Protein AF-A0A9Q0P993-F1 (afdb_monomer_lite)

Organism: Salix viminalis (NCBI:txid40686)

Foldseek 3Di:
DDPPPVPDP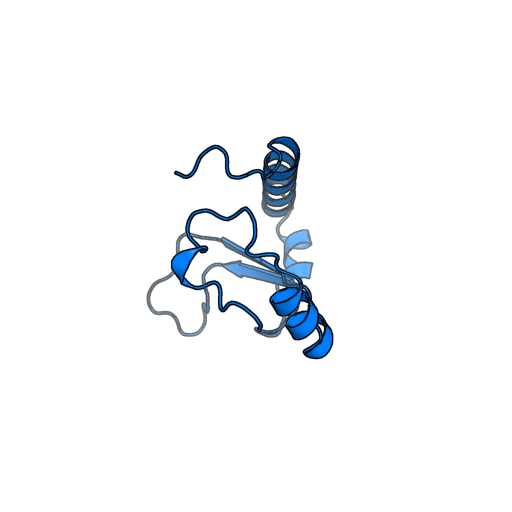VVVVVVVVVVVVLVPDDVVVCVVQCDDDPPDQWHWDFADDPPPDPDGDPDIDIHHDDDDDPVRVVVVVVPPDPPPVVVCPVVDDPDD

Sequence (96 aa):
MVINHGVPQKLLSSILDGCRGFFDLAEEEKQEFKGSHVLDPIRSGTSFNVSVEKAFYWRDFLHSYIGMKYEDYLELQQSNKLDGKSCLDRVRISAV

Secondary structure (DSSP, 8-state):
-----S--HHHHHHHHHHHHHHHTS-HHHHGGGS-SSTT-SEEEEESS-TTT-SS--S-EEEEE-----HHHHHHHHHH---TT-TTTGGG-----

Radius of gyration: 19.33 Å; chains: 1; bounding box: 40×27×53 Å

Structure (mmCIF, N/CA/C/O backbone):
data_AF-A0A9Q0P993-F1
#
_entry.id   AF-A0A9Q0P993-F1
#
loop_
_atom_site.group_PDB
_atom_site.id
_atom_site.type_symbol
_atom_site.label_atom_id
_atom_site.label_alt_id
_atom_site.label_comp_id
_atom_site.label_asym_id
_atom_site.label_entity_id
_atom_site.label_seq_id
_atom_site.pdbx_PDB_ins_code
_atom_site.Cartn_x
_atom_site.Cartn_y
_atom_site.Cartn_z
_atom_site.occupancy
_atom_site.B_iso_or_equiv
_atom_site.auth_seq_id
_atom_site.auth_comp_id
_atom_site.auth_asym_id
_atom_site.auth_atom_id
_atom_site.pdbx_PDB_model_num
ATOM 1 N N . MET A 1 1 ? -16.825 -12.161 -0.151 1.00 73.12 1 MET A N 1
ATOM 2 C CA . MET A 1 1 ? -16.843 -10.684 -0.222 1.00 73.12 1 MET A CA 1
ATOM 3 C C . MET A 1 1 ? -17.749 -10.179 0.889 1.00 73.12 1 MET A C 1
ATOM 5 O O . MET A 1 1 ? -18.854 -10.695 0.997 1.00 73.12 1 MET A O 1
ATOM 9 N N . VAL A 1 2 ? -17.281 -9.267 1.745 1.00 90.06 2 VAL A N 1
ATOM 10 C CA . VAL A 1 2 ? -18.116 -8.676 2.808 1.00 90.06 2 VAL A CA 1
ATOM 11 C C . VAL A 1 2 ? -18.878 -7.493 2.219 1.00 90.06 2 VAL A C 1
ATOM 13 O O . VAL A 1 2 ? -18.289 -6.684 1.508 1.00 90.06 2 VAL A O 1
ATOM 16 N N . ILE A 1 3 ? -20.170 -7.396 2.514 1.00 91.25 3 ILE A N 1
ATOM 17 C CA . ILE A 1 3 ? -21.032 -6.258 2.164 1.00 91.25 3 ILE A CA 1
ATOM 18 C C . ILE A 1 3 ? -21.504 -5.566 3.452 1.00 91.25 3 ILE A C 1
ATOM 20 O O . ILE A 1 3 ? -21.432 -6.166 4.523 1.00 91.25 3 ILE A O 1
ATOM 24 N N . ASN A 1 4 ? -21.964 -4.312 3.368 1.00 91.38 4 ASN A N 1
ATOM 25 C CA . ASN A 1 4 ? -22.424 -3.508 4.517 1.00 91.38 4 ASN A CA 1
ATOM 26 C C . ASN A 1 4 ? -21.371 -3.307 5.633 1.00 91.38 4 ASN A C 1
ATOM 28 O O . ASN A 1 4 ? -21.708 -3.192 6.806 1.00 91.38 4 ASN A O 1
ATOM 32 N N . HIS A 1 5 ? -20.087 -3.217 5.276 1.00 90.62 5 HIS A N 1
ATOM 33 C CA . HIS A 1 5 ? -18.961 -3.034 6.208 1.00 90.62 5 HIS A CA 1
ATOM 34 C C . HIS A 1 5 ? -18.823 -1.606 6.786 1.00 90.62 5 HIS A C 1
ATOM 36 O O . HIS A 1 5 ? -17.825 -1.296 7.430 1.00 90.62 5 HIS A O 1
ATOM 42 N N . GLY A 1 6 ? -19.757 -0.692 6.506 1.00 91.38 6 GLY A N 1
ATOM 43 C CA . GLY A 1 6 ? -19.737 0.694 7.002 1.00 91.38 6 GLY A CA 1
ATOM 44 C C . GLY A 1 6 ? -18.715 1.632 6.338 1.00 91.38 6 GLY A C 1
ATOM 45 O O . GLY A 1 6 ? -18.887 2.844 6.399 1.00 91.38 6 GLY A O 1
ATOM 46 N N . VAL A 1 7 ? -17.685 1.105 5.662 1.00 92.88 7 VAL A N 1
ATOM 47 C CA . VAL A 1 7 ? -16.751 1.926 4.859 1.00 92.88 7 VAL A CA 1
ATOM 48 C C . VAL A 1 7 ? -17.480 2.609 3.683 1.00 92.88 7 VAL A C 1
ATOM 50 O O . VAL A 1 7 ? -18.083 1.905 2.868 1.00 92.88 7 VAL A O 1
ATOM 53 N N . PRO A 1 8 ? -17.409 3.949 3.548 1.00 96.75 8 PRO A N 1
ATOM 54 C CA . PRO A 1 8 ? -18.059 4.674 2.456 1.00 96.75 8 PRO A CA 1
ATOM 55 C C . PRO A 1 8 ? -17.534 4.273 1.072 1.00 96.75 8 PRO A C 1
ATOM 57 O O . PRO A 1 8 ? -16.326 4.240 0.843 1.00 96.75 8 PRO A O 1
ATOM 60 N N . GLN A 1 9 ? -18.434 4.067 0.107 1.00 94.44 9 GLN A N 1
ATOM 61 C CA . GLN A 1 9 ? -18.054 3.683 -1.258 1.00 94.44 9 GLN A CA 1
ATOM 62 C C . GLN A 1 9 ? -17.142 4.718 -1.928 1.00 94.44 9 GLN A C 1
ATOM 64 O O . GLN A 1 9 ? -16.167 4.349 -2.573 1.00 94.44 9 GLN A O 1
ATOM 69 N N . LYS A 1 10 ? -17.410 6.013 -1.718 1.00 97.31 10 LYS A N 1
ATOM 70 C CA . LYS A 1 10 ? -16.576 7.100 -2.248 1.00 97.31 10 LYS A CA 1
ATOM 71 C C . LYS A 1 10 ? -15.119 6.984 -1.786 1.00 97.31 10 LYS A C 1
ATOM 73 O O . LYS A 1 10 ? -14.222 7.209 -2.586 1.00 97.31 10 LYS A O 1
ATOM 78 N N . LEU A 1 11 ? -14.892 6.598 -0.526 1.00 96.75 11 LEU A N 1
ATOM 79 C CA . LEU A 1 11 ? -13.545 6.398 0.012 1.00 96.75 11 LEU A CA 1
ATOM 80 C C . LEU A 1 11 ? -12.839 5.230 -0.687 1.00 96.75 11 LEU A C 1
ATOM 82 O O . LEU A 1 11 ? -11.687 5.370 -1.084 1.00 96.75 11 LEU A O 1
ATOM 86 N N . LEU A 1 12 ? -13.537 4.106 -0.888 1.00 95.50 12 LEU A N 1
ATOM 87 C CA . LEU A 1 12 ? -12.992 2.963 -1.627 1.00 95.50 12 LEU A CA 1
ATOM 88 C C . LEU A 1 12 ? -12.620 3.342 -3.066 1.00 95.50 12 LEU A C 1
ATOM 90 O O . LEU A 1 12 ? -11.527 3.006 -3.513 1.00 95.50 12 LEU A O 1
ATOM 94 N N . SER A 1 13 ? -13.490 4.073 -3.771 1.00 97.25 13 SER A N 1
ATOM 95 C CA . SER A 1 13 ? -13.205 4.566 -5.123 1.00 97.25 13 SER A CA 1
ATOM 96 C C . SER A 1 13 ? -11.966 5.458 -5.149 1.00 97.25 13 SER A C 1
ATOM 98 O O . SER A 1 13 ? -11.067 5.207 -5.939 1.00 97.25 13 SER A O 1
ATOM 100 N N . SER A 1 14 ? -11.857 6.429 -4.237 1.00 98.19 14 SER A N 1
ATOM 101 C CA . SER A 1 14 ? -10.689 7.316 -4.181 1.00 98.19 14 SER A CA 1
ATOM 102 C C . SER A 1 14 ? -9.380 6.574 -3.899 1.00 98.19 14 SER A C 1
ATOM 104 O O . SER A 1 14 ? -8.350 6.942 -4.455 1.00 98.19 14 SER A O 1
ATOM 106 N N . ILE A 1 15 ? -9.408 5.518 -3.077 1.00 95.62 15 ILE A N 1
ATOM 107 C CA . ILE A 1 15 ? -8.231 4.664 -2.852 1.00 95.62 15 ILE A CA 1
ATOM 108 C C . ILE A 1 15 ? -7.839 3.947 -4.149 1.00 95.62 15 ILE A C 1
ATOM 110 O O . ILE A 1 15 ?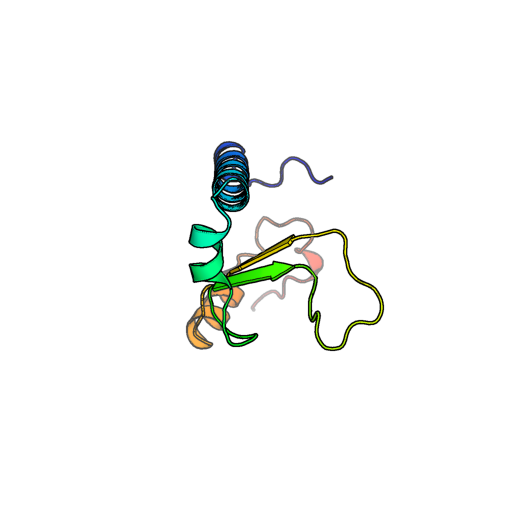 -6.669 3.959 -4.520 1.00 95.62 15 ILE A O 1
ATOM 114 N N . LEU A 1 16 ? -8.806 3.354 -4.856 1.00 96.12 16 LEU A N 1
ATOM 115 C CA . LEU A 1 16 ? -8.549 2.667 -6.124 1.00 96.12 16 LEU A CA 1
ATOM 116 C C . LEU A 1 16 ? -8.010 3.619 -7.197 1.00 96.12 16 LEU A C 1
ATOM 118 O O . LEU A 1 16 ? -7.070 3.258 -7.903 1.00 96.12 16 LEU A O 1
ATOM 122 N N . ASP A 1 17 ? -8.572 4.822 -7.294 1.00 97.94 17 ASP A N 1
ATOM 123 C CA . ASP A 1 17 ? -8.132 5.849 -8.239 1.00 97.94 17 ASP A CA 1
ATOM 124 C C . ASP A 1 17 ? -6.713 6.331 -7.913 1.00 97.94 17 ASP A C 1
ATOM 126 O O . ASP A 1 17 ? -5.887 6.449 -8.814 1.00 97.94 17 ASP A O 1
ATOM 130 N N . GLY A 1 18 ? -6.388 6.525 -6.629 1.00 96.12 18 GLY A N 1
ATOM 131 C CA . GLY A 1 18 ? -5.032 6.860 -6.189 1.00 96.12 18 GLY A CA 1
ATOM 132 C C . GLY A 1 18 ? -4.015 5.759 -6.507 1.00 96.12 18 GLY A C 1
ATOM 133 O O . GLY A 1 18 ? -2.934 6.048 -7.016 1.00 96.12 18 GLY A O 1
ATOM 134 N N . CYS A 1 19 ? -4.371 4.489 -6.275 1.00 95.31 19 CYS A N 1
ATOM 135 C CA . CYS A 1 19 ? -3.521 3.358 -6.651 1.00 95.31 19 CYS A CA 1
ATOM 136 C C . CYS A 1 19 ? -3.289 3.302 -8.166 1.00 95.31 19 CYS A C 1
ATOM 138 O O . CYS A 1 19 ? -2.151 3.134 -8.592 1.00 95.31 19 CYS A O 1
ATOM 140 N N . ARG A 1 20 ? -4.344 3.458 -8.977 1.00 96.44 20 ARG A N 1
ATOM 141 C CA . ARG A 1 20 ? -4.221 3.494 -10.445 1.00 96.44 20 ARG A CA 1
ATOM 142 C C . ARG A 1 20 ? -3.323 4.635 -10.896 1.00 96.44 20 ARG A C 1
ATOM 144 O O . ARG A 1 20 ? -2.361 4.382 -11.604 1.00 96.44 20 ARG A O 1
ATOM 151 N N . GLY A 1 21 ? -3.574 5.842 -10.391 1.00 97.00 21 GLY A N 1
ATOM 152 C CA . GLY A 1 21 ? -2.775 7.021 -10.708 1.00 97.00 21 GLY A CA 1
ATOM 153 C C . GLY A 1 21 ? -1.285 6.808 -10.458 1.00 97.00 21 GLY A C 1
ATOM 154 O O . GLY A 1 21 ? -0.486 7.184 -11.301 1.00 97.00 21 GLY A O 1
ATOM 155 N N . PHE A 1 22 ? -0.909 6.141 -9.361 1.00 96.00 22 PHE A N 1
ATOM 156 C CA . PHE A 1 22 ? 0.487 5.785 -9.093 1.00 96.00 22 PHE A CA 1
ATOM 157 C C . PHE A 1 22 ? 1.058 4.775 -10.101 1.00 96.00 22 PHE A C 1
ATOM 159 O O . PHE A 1 22 ? 2.160 4.964 -10.614 1.00 96.00 22 PHE A O 1
ATOM 166 N N . PHE A 1 23 ? 0.343 3.680 -10.377 1.00 95.56 23 PHE A N 1
ATOM 167 C CA . PHE A 1 23 ? 0.849 2.634 -11.273 1.00 95.56 23 PHE A CA 1
ATOM 168 C C . PHE A 1 23 ? 0.840 3.046 -12.753 1.00 95.56 23 PHE A C 1
ATOM 170 O O . PHE A 1 23 ? 1.599 2.470 -13.531 1.00 95.56 23 PHE A O 1
ATOM 177 N N . ASP A 1 24 ? 0.072 4.073 -13.112 1.00 96.88 24 ASP A N 1
ATOM 178 C CA . ASP A 1 24 ? 0.056 4.678 -14.446 1.00 96.88 24 ASP A CA 1
ATOM 179 C C . ASP A 1 24 ? 1.166 5.736 -14.652 1.00 96.88 24 ASP A C 1
ATOM 181 O O . ASP A 1 24 ? 1.361 6.184 -15.782 1.00 96.88 24 ASP A O 1
ATOM 185 N N . LEU A 1 25 ? 1.912 6.127 -13.603 1.00 96.94 25 LEU A N 1
ATOM 186 C CA . LEU A 1 25 ? 3.068 7.035 -13.723 1.00 96.94 25 LEU A CA 1
ATOM 187 C C . LEU A 1 25 ? 4.175 6.452 -14.615 1.00 96.94 25 LEU A C 1
ATOM 189 O O . LEU A 1 25 ? 4.280 5.232 -14.791 1.00 96.94 25 LEU A O 1
ATOM 193 N N . ALA A 1 26 ? 5.051 7.321 -15.124 1.00 96.62 26 ALA A N 1
ATOM 194 C CA . ALA A 1 26 ? 6.254 6.879 -15.817 1.00 96.62 26 ALA A CA 1
ATOM 195 C C . ALA A 1 26 ? 7.226 6.184 -14.844 1.00 96.62 26 ALA A C 1
ATOM 197 O O . ALA A 1 26 ? 7.234 6.445 -13.637 1.00 96.62 26 ALA A O 1
ATOM 198 N N . GLU A 1 27 ? 8.070 5.285 -15.353 1.00 92.44 27 GLU A N 1
ATOM 199 C CA . GLU A 1 27 ? 8.993 4.519 -14.505 1.00 92.44 27 GLU A CA 1
ATOM 200 C C . GLU A 1 27 ? 10.010 5.417 -13.797 1.00 92.44 27 GLU A C 1
ATOM 202 O O . GLU A 1 27 ? 10.383 5.139 -12.658 1.00 92.44 27 GLU A O 1
ATOM 207 N N . GLU A 1 28 ? 10.409 6.523 -14.427 1.00 94.75 28 GLU A N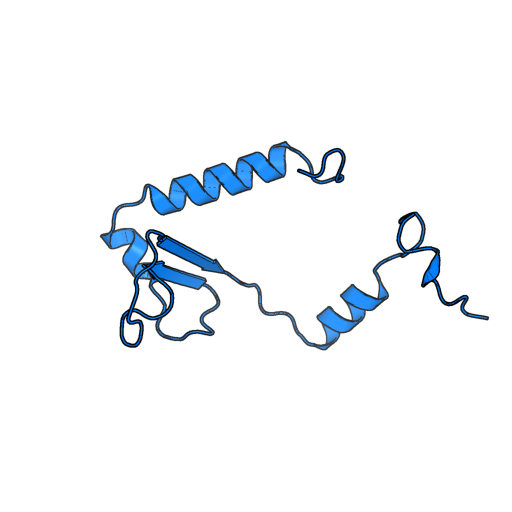 1
ATOM 208 C CA . GLU A 1 28 ? 11.314 7.522 -13.861 1.00 94.75 28 GLU A CA 1
ATOM 209 C C . GLU A 1 28 ? 10.718 8.186 -12.614 1.00 94.75 28 GLU A C 1
ATOM 211 O O . GLU A 1 28 ? 11.426 8.396 -11.631 1.00 94.75 28 GLU A O 1
ATOM 216 N N . GLU A 1 29 ? 9.412 8.460 -12.628 1.00 94.94 29 GLU A N 1
ATOM 217 C CA . GLU A 1 29 ? 8.684 9.036 -11.493 1.00 94.94 29 GLU A CA 1
ATOM 218 C C . GLU A 1 29 ? 8.520 7.997 -10.374 1.00 94.94 29 GLU A C 1
ATOM 220 O O . GLU A 1 29 ? 8.697 8.295 -9.194 1.00 94.94 29 GLU A O 1
ATOM 225 N N . LYS A 1 30 ? 8.258 6.733 -10.731 1.00 93.62 30 LYS A N 1
ATOM 226 C CA . LYS A 1 30 ? 8.142 5.640 -9.753 1.00 93.62 30 LYS A CA 1
ATOM 227 C C . LYS A 1 30 ? 9.459 5.324 -9.046 1.00 93.62 30 LYS A C 1
ATOM 229 O O . LYS A 1 30 ? 9.416 4.826 -7.916 1.00 93.62 30 LYS A O 1
ATOM 234 N N . GLN A 1 31 ? 10.612 5.598 -9.669 1.00 90.94 31 GLN A N 1
ATOM 235 C CA . GLN A 1 31 ? 11.923 5.357 -9.052 1.00 90.94 31 GLN A CA 1
ATOM 236 C C . GLN A 1 31 ? 12.130 6.161 -7.764 1.00 90.94 31 GLN A C 1
ATOM 238 O O . GLN A 1 31 ? 12.837 5.677 -6.879 1.00 90.94 31 GLN A O 1
ATOM 243 N N . GLU A 1 32 ? 11.489 7.327 -7.615 1.00 92.19 32 GLU A N 1
ATOM 244 C CA . GLU A 1 32 ? 11.533 8.116 -6.373 1.00 92.19 32 GLU A CA 1
ATOM 245 C C . GLU A 1 32 ? 11.046 7.299 -5.164 1.00 92.19 32 GLU A C 1
ATOM 247 O O . GLU A 1 32 ? 11.537 7.452 -4.046 1.00 92.19 32 GLU A O 1
ATOM 252 N N . PHE A 1 33 ? 10.138 6.352 -5.403 1.00 92.44 33 PHE A N 1
ATOM 253 C CA . PHE A 1 33 ? 9.503 5.551 -4.367 1.00 92.44 33 PHE A CA 1
ATOM 254 C C . PHE A 1 33 ? 10.153 4.190 -4.149 1.00 92.44 33 PHE A C 1
ATOM 256 O O . PHE A 1 33 ? 9.682 3.460 -3.288 1.00 92.44 33 PHE A O 1
ATOM 263 N N . LYS A 1 34 ? 11.226 3.823 -4.862 1.00 88.94 34 LYS A N 1
ATOM 264 C CA . LYS A 1 34 ? 11.831 2.476 -4.796 1.00 88.94 34 LYS A CA 1
ATOM 265 C C . LYS A 1 34 ? 12.182 2.020 -3.373 1.00 88.94 34 LYS A C 1
ATOM 267 O O . LYS A 1 34 ? 12.184 0.820 -3.104 1.00 88.94 34 LYS A O 1
ATOM 272 N N . GLY A 1 35 ? 12.448 2.981 -2.480 1.00 84.56 35 GLY A N 1
ATOM 273 C CA . GLY A 1 35 ? 12.894 2.789 -1.100 1.00 84.56 35 GLY A CA 1
ATOM 274 C C . GLY A 1 35 ? 14.226 2.037 -1.012 1.00 84.56 35 GLY A C 1
ATOM 275 O O . GLY A 1 35 ? 14.564 1.179 -1.825 1.00 84.56 35 GLY A O 1
ATOM 276 N N . SER A 1 36 ? 15.033 2.378 -0.020 1.00 84.00 36 SER A N 1
ATOM 277 C CA . SER A 1 36 ? 16.338 1.755 0.215 1.00 84.00 36 SER A CA 1
ATOM 278 C C . SER A 1 36 ? 16.258 0.637 1.252 1.00 84.00 36 SER A C 1
ATOM 280 O O . SER A 1 36 ? 16.937 -0.381 1.118 1.00 84.00 36 SER A O 1
ATOM 282 N N . HIS A 1 37 ? 15.423 0.803 2.279 1.00 83.56 37 HIS A N 1
ATOM 283 C CA . HIS A 1 37 ? 15.291 -0.127 3.393 1.00 83.56 37 HIS A CA 1
ATOM 284 C C . HIS A 1 37 ? 13.880 -0.724 3.468 1.00 83.56 37 HIS A C 1
ATOM 286 O O . HIS A 1 37 ? 12.888 -0.117 3.075 1.00 83.56 37 HIS A O 1
ATOM 292 N N . VAL A 1 38 ? 13.765 -1.938 4.015 1.00 79.62 38 VAL A N 1
ATOM 293 C CA . VAL A 1 38 ? 12.468 -2.636 4.154 1.00 79.62 38 VAL A CA 1
ATOM 294 C C . VAL A 1 38 ? 11.504 -1.945 5.124 1.00 79.62 38 VAL A C 1
ATOM 296 O O . VAL A 1 38 ? 10.316 -2.239 5.106 1.00 79.62 38 VAL A O 1
ATOM 299 N N . LEU A 1 39 ? 12.026 -1.048 5.964 1.00 84.31 39 LEU A N 1
ATOM 300 C CA . LEU A 1 39 ? 11.261 -0.243 6.919 1.00 84.31 39 LEU A CA 1
ATOM 301 C C . LEU A 1 39 ? 11.031 1.186 6.423 1.00 84.31 39 LEU A C 1
ATOM 303 O O . LEU A 1 39 ? 10.634 2.036 7.213 1.00 84.31 39 LEU A O 1
ATOM 307 N N . ASP A 1 40 ? 11.309 1.482 5.155 1.00 89.31 40 ASP A N 1
ATOM 308 C CA . ASP A 1 40 ? 10.998 2.807 4.636 1.00 89.31 40 ASP A CA 1
ATOM 309 C C . ASP A 1 40 ? 9.472 3.007 4.640 1.00 89.31 40 ASP A C 1
ATOM 311 O O . ASP A 1 40 ? 8.742 2.129 4.164 1.00 89.31 40 ASP A O 1
ATOM 315 N N . PRO A 1 41 ? 8.967 4.144 5.165 1.00 91.69 41 PRO A N 1
ATOM 316 C CA . PRO A 1 41 ? 7.532 4.414 5.260 1.00 91.69 41 PRO A CA 1
ATOM 317 C C . PRO A 1 41 ? 6.791 4.336 3.932 1.00 91.69 41 PRO A C 1
ATOM 319 O O . PRO A 1 41 ? 5.586 4.100 3.928 1.00 91.69 41 PRO A O 1
ATOM 322 N N . ILE A 1 42 ? 7.496 4.552 2.821 1.00 93.06 42 ILE A N 1
ATOM 323 C CA . ILE A 1 42 ? 6.990 4.396 1.463 1.00 93.06 42 ILE A CA 1
ATOM 324 C C . ILE A 1 42 ? 8.043 3.639 0.653 1.00 93.06 42 ILE A C 1
ATOM 326 O O . ILE A 1 42 ? 9.214 4.018 0.653 1.00 93.06 42 ILE A O 1
ATOM 330 N N . ARG A 1 43 ? 7.625 2.568 -0.028 1.00 92.56 43 ARG A N 1
ATOM 331 C CA . ARG A 1 43 ? 8.495 1.730 -0.859 1.00 92.56 43 ARG A CA 1
ATOM 332 C C . ARG A 1 43 ? 7.729 1.095 -2.015 1.00 92.56 43 ARG A C 1
ATOM 334 O O . ARG A 1 43 ? 6.724 0.436 -1.778 1.00 92.56 43 ARG A O 1
ATOM 341 N N . SER A 1 44 ? 8.224 1.198 -3.238 1.00 92.81 44 SER A N 1
ATOM 342 C CA . SER A 1 44 ? 7.695 0.542 -4.432 1.00 92.81 44 SER A CA 1
ATOM 343 C C . SER A 1 44 ? 8.677 -0.495 -4.972 1.00 92.81 44 SER A C 1
ATOM 345 O O . SER A 1 44 ? 9.882 -0.441 -4.720 1.00 92.81 44 SER A O 1
ATOM 347 N N . GLY A 1 45 ? 8.170 -1.479 -5.708 1.00 89.94 45 GLY A N 1
ATOM 348 C CA . GLY A 1 45 ? 9.022 -2.457 -6.372 1.00 89.94 45 GLY A CA 1
ATOM 349 C C . GLY A 1 45 ? 8.250 -3.602 -7.008 1.00 89.94 45 GLY A C 1
ATOM 350 O O . GLY A 1 45 ? 7.020 -3.633 -7.002 1.00 89.94 45 GLY A O 1
ATOM 351 N N . THR A 1 46 ? 9.008 -4.568 -7.515 1.00 88.56 46 THR A N 1
ATOM 352 C CA . THR A 1 46 ? 8.501 -5.770 -8.184 1.00 88.56 46 THR A CA 1
ATOM 353 C C . THR A 1 46 ? 8.986 -7.002 -7.428 1.00 88.56 46 THR A C 1
ATOM 355 O O . THR A 1 46 ? 10.161 -7.085 -7.063 1.00 88.56 46 THR A O 1
ATOM 358 N N . SER A 1 47 ? 8.095 -7.971 -7.190 1.00 81.69 47 SER A N 1
ATOM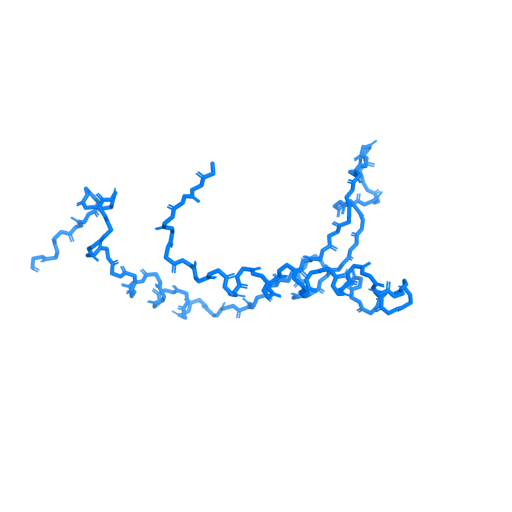 359 C CA . SER A 1 47 ? 8.336 -9.092 -6.259 1.00 81.69 47 SER A CA 1
ATOM 360 C C . SER A 1 47 ? 8.637 -8.619 -4.822 1.00 81.69 47 SER A C 1
ATOM 362 O O . SER A 1 47 ? 8.470 -7.444 -4.511 1.00 81.69 47 SER A O 1
ATOM 364 N N . PHE A 1 48 ? 9.018 -9.505 -3.896 1.00 72.06 48 PHE A N 1
ATOM 365 C CA . PHE A 1 48 ? 9.301 -9.097 -2.511 1.00 72.06 48 PHE A CA 1
ATOM 366 C C . PHE A 1 48 ? 10.801 -8.877 -2.269 1.00 72.06 48 PHE A C 1
ATOM 368 O O . PHE A 1 48 ? 11.190 -7.841 -1.716 1.00 72.06 48 PHE A O 1
ATOM 375 N N . ASN A 1 49 ? 11.652 -9.793 -2.742 1.00 72.06 49 ASN A N 1
ATOM 376 C CA . ASN A 1 49 ? 13.107 -9.652 -2.687 1.00 72.06 49 ASN A CA 1
ATOM 377 C C . ASN A 1 49 ? 13.780 -10.316 -3.897 1.00 72.06 49 ASN A C 1
ATOM 379 O O . ASN A 1 49 ? 14.217 -11.467 -3.849 1.00 72.06 49 ASN A O 1
ATOM 383 N N . VAL A 1 50 ? 13.914 -9.534 -4.970 1.00 74.00 50 VAL A N 1
ATOM 384 C CA . VAL A 1 50 ? 14.482 -9.971 -6.255 1.00 74.00 50 VAL A CA 1
ATOM 385 C C . VAL A 1 50 ? 15.867 -10.616 -6.104 1.00 74.00 50 VAL A C 1
ATOM 387 O O . VAL A 1 50 ? 16.214 -11.510 -6.867 1.00 74.00 50 VAL A O 1
ATOM 390 N N . SER A 1 51 ? 16.648 -10.203 -5.101 1.00 75.00 51 SER A N 1
ATOM 391 C CA . SER A 1 51 ? 18.025 -10.660 -4.896 1.00 75.00 51 SER A CA 1
ATOM 392 C C . SER A 1 51 ? 18.144 -12.060 -4.284 1.00 75.00 51 SER A C 1
ATOM 394 O O . SER A 1 51 ? 19.213 -12.660 -4.369 1.00 75.00 51 SER A O 1
ATOM 396 N N . VAL A 1 52 ? 17.096 -12.577 -3.632 1.00 82.12 52 VAL A N 1
ATOM 397 C CA . VAL A 1 52 ? 17.142 -13.876 -2.921 1.00 82.12 52 VAL A CA 1
ATOM 398 C C . VAL A 1 52 ? 16.059 -14.857 -3.370 1.00 82.12 52 VAL A C 1
ATOM 400 O O . VAL A 1 52 ? 16.120 -16.042 -3.036 1.00 82.12 52 VAL A O 1
ATOM 403 N N . GLU A 1 53 ? 15.052 -14.386 -4.103 1.00 83.56 53 GLU A N 1
ATOM 404 C CA . GLU A 1 53 ? 13.908 -15.196 -4.509 1.00 83.56 53 GLU A CA 1
ATOM 405 C C . GLU A 1 53 ? 14.224 -16.110 -5.698 1.00 83.56 53 GLU A C 1
ATOM 407 O O . GLU A 1 53 ? 14.864 -15.720 -6.670 1.00 83.56 53 GLU A O 1
ATOM 412 N N . LYS A 1 54 ? 13.739 -17.358 -5.623 1.00 85.88 54 LYS A N 1
ATOM 413 C CA . LYS A 1 54 ? 13.852 -18.354 -6.708 1.00 85.88 54 LYS A CA 1
ATOM 414 C C . LYS A 1 54 ? 12.654 -18.349 -7.658 1.00 85.88 54 LYS A C 1
ATOM 416 O O . LYS A 1 54 ? 12.749 -18.873 -8.762 1.00 85.88 54 LYS A O 1
ATOM 421 N N . ALA A 1 55 ? 11.525 -17.809 -7.208 1.00 88.12 55 ALA A N 1
ATOM 422 C CA . ALA A 1 55 ? 10.307 -17.661 -7.985 1.00 88.12 55 ALA A CA 1
ATOM 423 C C . ALA A 1 55 ? 9.809 -16.229 -7.810 1.00 88.12 55 ALA A C 1
ATOM 425 O O . ALA A 1 55 ? 9.644 -15.768 -6.682 1.00 88.12 55 ALA A O 1
ATOM 426 N N . PHE A 1 56 ? 9.594 -15.542 -8.927 1.00 86.88 56 PHE A N 1
ATOM 427 C CA . PHE A 1 56 ? 9.123 -14.165 -8.939 1.00 86.88 56 PHE A CA 1
ATOM 428 C C . PHE A 1 56 ? 7.601 -14.123 -8.971 1.00 86.88 56 PHE A C 1
ATOM 430 O O . PHE A 1 56 ? 6.953 -14.946 -9.624 1.00 86.88 56 PHE A O 1
ATOM 437 N N . TYR A 1 57 ? 7.029 -13.133 -8.294 1.00 85.94 57 TYR A N 1
ATOM 438 C CA . TYR A 1 57 ? 5.606 -12.853 -8.410 1.00 85.94 57 TYR A CA 1
ATOM 439 C C . TYR A 1 57 ? 5.335 -11.987 -9.637 1.00 85.94 57 TYR A C 1
ATOM 441 O O . TYR A 1 57 ? 6.014 -10.988 -9.862 1.00 85.94 57 TYR A O 1
ATOM 449 N N . TRP A 1 58 ? 4.286 -12.323 -10.391 1.00 90.12 58 TRP A N 1
ATOM 450 C CA . TRP A 1 58 ? 3.730 -11.436 -11.415 1.00 90.12 58 TRP A CA 1
ATOM 451 C C . TRP A 1 58 ? 2.901 -10.334 -10.740 1.00 90.12 58 TRP A C 1
ATOM 453 O O . TRP A 1 58 ? 1.667 -10.365 -10.733 1.00 90.12 58 TRP A O 1
ATOM 463 N N . ARG A 1 59 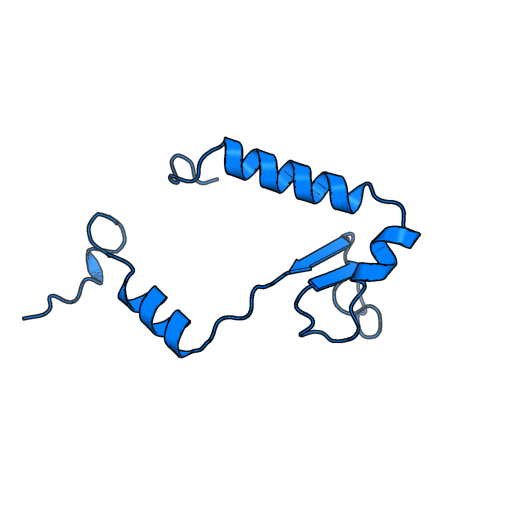? 3.590 -9.430 -10.041 1.00 89.00 59 ARG A N 1
ATOM 464 C CA . ARG A 1 59 ? 2.995 -8.348 -9.257 1.00 89.00 59 ARG A CA 1
ATOM 465 C C . ARG A 1 59 ? 4.024 -7.257 -8.966 1.00 89.00 59 ARG A C 1
ATOM 467 O O . ARG A 1 59 ? 5.101 -7.549 -8.444 1.00 89.00 59 ARG A O 1
ATOM 474 N N . ASP A 1 60 ? 3.576 -6.020 -9.131 1.00 91.12 60 ASP A N 1
ATOM 475 C CA . ASP A 1 60 ? 4.203 -4.834 -8.554 1.00 91.12 60 ASP A CA 1
ATOM 476 C C . ASP A 1 60 ? 3.498 -4.419 -7.260 1.00 91.12 60 ASP A C 1
ATOM 478 O O . ASP A 1 60 ? 2.324 -4.740 -7.031 1.00 91.12 60 ASP A O 1
ATOM 482 N N . PHE A 1 61 ? 4.216 -3.723 -6.383 1.00 91.88 61 PHE A N 1
ATOM 483 C CA . PHE A 1 61 ? 3.672 -3.236 -5.123 1.00 91.88 61 PHE A CA 1
ATOM 484 C C . PHE A 1 61 ? 4.056 -1.780 -4.859 1.00 91.88 61 PHE A C 1
ATOM 486 O O . PHE A 1 61 ? 5.117 -1.302 -5.257 1.00 91.88 61 PHE A O 1
ATOM 493 N N . LEU A 1 62 ? 3.184 -1.111 -4.108 1.00 93.12 62 LEU A N 1
ATOM 494 C CA . LEU A 1 62 ? 3.475 0.104 -3.363 1.00 93.12 62 LEU A CA 1
ATOM 495 C C . LEU A 1 62 ? 3.153 -0.200 -1.899 1.00 93.12 62 LEU A C 1
ATOM 497 O O . LEU A 1 62 ? 2.014 -0.508 -1.549 1.00 93.12 62 LEU A O 1
ATOM 501 N N . HIS A 1 63 ? 4.176 -0.184 -1.062 1.00 90.88 63 HIS A N 1
ATOM 502 C CA . HIS A 1 63 ? 4.086 -0.324 0.378 1.00 90.88 63 HIS A CA 1
ATOM 503 C C . HIS A 1 63 ? 4.081 1.069 0.990 1.00 90.88 63 HIS A C 1
ATOM 505 O O . HIS A 1 63 ? 4.954 1.879 0.684 1.00 90.88 63 HIS A O 1
ATOM 511 N N . SER A 1 64 ? 3.111 1.339 1.856 1.00 91.19 64 SER A N 1
ATOM 512 C CA . SER A 1 64 ? 3.116 2.536 2.680 1.00 91.19 64 SER A CA 1
ATOM 513 C C . SER A 1 64 ? 2.599 2.232 4.078 1.00 91.19 64 SER A C 1
ATOM 515 O O . SER A 1 64 ? 1.670 1.439 4.256 1.00 91.19 64 SER A O 1
ATOM 517 N N . TYR A 1 65 ? 3.204 2.858 5.081 1.00 90.31 65 TYR A N 1
ATOM 518 C CA . TYR A 1 65 ? 2.699 2.821 6.444 1.00 90.31 65 TYR A CA 1
ATOM 519 C C . TYR A 1 65 ? 2.917 4.164 7.137 1.00 90.31 65 TYR A C 1
ATOM 521 O O . TYR A 1 65 ? 3.830 4.924 6.821 1.00 90.31 65 TYR A O 1
ATOM 529 N N . ILE A 1 66 ? 2.056 4.449 8.109 1.00 88.56 66 ILE A N 1
ATOM 530 C CA . ILE A 1 66 ? 2.204 5.598 8.994 1.00 88.56 66 ILE A CA 1
ATOM 531 C C . ILE A 1 66 ? 2.750 5.057 10.308 1.00 88.56 66 ILE A C 1
ATOM 533 O O . ILE A 1 66 ? 2.119 4.213 10.946 1.00 88.56 66 ILE A O 1
ATOM 537 N N . GLY A 1 67 ? 3.947 5.507 10.684 1.00 87.62 67 GLY A N 1
ATOM 538 C CA . GLY A 1 67 ? 4.519 5.187 11.984 1.00 87.62 67 GLY A CA 1
ATOM 539 C C . GLY A 1 67 ? 3.597 5.688 13.092 1.00 87.62 67 GLY A C 1
ATOM 540 O O . GLY A 1 67 ? 3.163 6.836 13.073 1.00 87.62 67 GLY A O 1
ATOM 541 N N . MET A 1 68 ? 3.298 4.818 14.047 1.00 91.94 68 MET A N 1
ATOM 542 C CA . MET A 1 68 ? 2.481 5.133 15.212 1.00 91.94 68 MET A CA 1
ATOM 543 C C . MET A 1 68 ? 3.348 4.967 16.449 1.00 91.94 68 MET A C 1
ATOM 545 O O . MET A 1 68 ? 4.105 3.995 16.545 1.00 91.94 68 MET A O 1
ATOM 549 N N . LYS A 1 69 ? 3.263 5.901 17.398 1.00 94.06 69 LYS A N 1
ATOM 550 C CA . LYS A 1 69 ? 3.927 5.687 18.677 1.00 94.06 69 LYS A CA 1
ATOM 551 C C . LYS A 1 69 ? 3.220 4.576 19.439 1.00 94.06 69 LYS A C 1
ATOM 553 O O . LYS A 1 69 ? 2.024 4.344 19.285 1.00 94.06 69 LYS A O 1
ATOM 558 N N . TYR A 1 70 ? 3.966 3.913 20.311 1.00 92.56 70 TYR A N 1
ATOM 559 C CA . TYR A 1 70 ? 3.401 2.846 21.126 1.00 92.56 70 TYR A CA 1
ATOM 560 C C . TYR A 1 70 ? 2.269 3.343 22.044 1.00 92.56 70 TYR A C 1
ATOM 562 O O . TYR A 1 70 ? 1.270 2.648 22.198 1.00 92.56 70 TYR A O 1
ATOM 570 N N . GLU A 1 71 ? 2.392 4.558 22.589 1.00 93.75 71 GLU A N 1
ATOM 571 C CA . GLU A 1 71 ? 1.341 5.212 23.384 1.00 93.75 71 GLU A CA 1
ATOM 572 C C . GLU A 1 71 ? 0.038 5.385 22.583 1.00 93.75 71 GLU A C 1
ATOM 574 O O . GLU A 1 71 ? -0.998 4.858 22.988 1.00 93.75 71 GLU A O 1
ATOM 579 N N . ASP A 1 72 ? 0.117 5.980 21.389 1.00 93.12 72 ASP A N 1
ATOM 580 C CA . ASP A 1 72 ? -1.035 6.185 20.500 1.00 93.12 72 ASP A CA 1
ATOM 581 C C . ASP A 1 72 ? -1.701 4.852 20.106 1.00 93.12 72 ASP A C 1
ATOM 583 O O . ASP A 1 72 ? -2.926 4.747 20.025 1.00 93.12 72 ASP A O 1
ATOM 587 N N . TYR A 1 73 ? -0.900 3.803 19.882 1.00 89.81 73 TYR A N 1
ATOM 588 C CA . TYR A 1 73 ? -1.407 2.465 19.572 1.00 89.81 73 TYR A CA 1
ATOM 589 C C . TYR A 1 73 ? -2.211 1.867 20.732 1.00 89.81 73 TYR A C 1
ATOM 591 O O . TYR A 1 73 ? -3.279 1.288 20.507 1.00 89.81 73 TYR A O 1
ATOM 599 N N . LEU A 1 74 ? -1.717 2.002 21.967 1.00 90.44 74 LEU A N 1
ATOM 600 C CA . LEU A 1 74 ? -2.422 1.515 23.152 1.00 90.44 74 LEU A CA 1
ATOM 601 C C . LEU A 1 74 ? -3.749 2.250 23.348 1.00 90.44 74 LEU A C 1
ATOM 603 O O . LEU A 1 74 ? -4.773 1.603 23.577 1.00 90.44 74 LEU A O 1
ATOM 607 N N . GLU A 1 75 ? -3.756 3.572 23.188 1.00 90.38 75 GLU A N 1
ATOM 608 C CA . GLU A 1 75 ? -4.978 4.376 23.269 1.00 90.38 75 GLU A CA 1
ATOM 609 C C . GLU A 1 75 ? -5.986 4.001 22.170 1.00 90.38 75 GLU A C 1
ATOM 611 O O . GLU A 1 75 ? -7.181 3.835 22.435 1.00 90.38 75 GLU A O 1
ATOM 616 N N . LEU A 1 76 ? -5.524 3.778 20.935 1.00 88.00 76 LEU A N 1
ATOM 617 C CA . LEU A 1 76 ? -6.377 3.338 19.828 1.00 88.00 76 LEU A CA 1
ATOM 618 C C . LEU A 1 76 ? -7.012 1.962 20.094 1.00 88.00 76 LEU A C 1
ATOM 620 O O . LEU A 1 76 ? -8.198 1.757 19.830 1.00 88.00 76 LEU A O 1
ATOM 624 N N . GLN A 1 77 ? -6.247 1.007 20.628 1.00 82.88 77 GLN A N 1
ATOM 625 C CA . GLN A 1 77 ? -6.772 -0.319 20.968 1.00 82.88 77 GLN A CA 1
ATOM 626 C C . GLN A 1 77 ? -7.797 -0.257 22.106 1.00 82.88 77 GLN A C 1
ATOM 628 O O . GLN A 1 77 ? -8.824 -0.929 22.035 1.00 82.88 77 GLN A O 1
ATOM 633 N N . GLN A 1 78 ? -7.559 0.573 23.124 1.00 82.06 78 GLN A N 1
ATOM 634 C CA . GLN A 1 78 ? -8.465 0.725 24.268 1.00 82.06 78 GLN A CA 1
ATOM 635 C C . GLN A 1 78 ? -9.734 1.519 23.927 1.00 82.06 78 GLN A C 1
ATOM 637 O O . GLN A 1 78 ? -10.803 1.245 24.471 1.00 82.06 78 GLN A O 1
ATOM 642 N N . SER A 1 79 ? -9.643 2.483 23.008 1.00 79.12 79 SER A N 1
ATOM 643 C CA . SER A 1 79 ? -10.780 3.315 22.588 1.00 79.12 79 SER A CA 1
ATOM 644 C C . SER A 1 79 ? -11.766 2.594 21.665 1.00 79.12 79 SER A C 1
ATOM 646 O O . SER A 1 79 ? -12.888 3.073 21.460 1.00 79.12 79 SER A O 1
ATOM 648 N N . ASN A 1 80 ? -11.393 1.429 21.126 1.00 71.19 80 ASN A N 1
ATOM 649 C CA . ASN A 1 80 ? -12.283 0.608 20.317 1.00 71.19 80 ASN A CA 1
ATOM 650 C C . ASN A 1 80 ? -13.470 0.116 21.154 1.00 71.19 80 ASN A C 1
ATOM 652 O O . ASN A 1 80 ? -13.416 -0.918 21.820 1.00 71.19 80 ASN A O 1
ATOM 656 N N . LYS A 1 81 ? -14.594 0.832 21.062 1.00 70.00 81 LYS A N 1
ATOM 657 C CA . LYS A 1 81 ? -15.858 0.388 21.645 1.00 70.00 81 LYS A CA 1
ATOM 658 C C . LYS A 1 81 ? -16.241 -0.956 21.021 1.00 70.00 81 LYS A C 1
ATOM 660 O O . LYS A 1 81 ? -16.423 -1.074 19.806 1.00 70.00 81 LYS A O 1
ATOM 665 N N . LEU A 1 82 ? -16.315 -1.979 21.869 1.00 69.88 82 LEU A N 1
ATOM 666 C CA . LEU A 1 82 ? -16.881 -3.285 21.521 1.00 69.88 82 LEU A CA 1
ATOM 667 C C . LEU A 1 82 ? -18.410 -3.210 21.419 1.00 69.88 82 LEU A C 1
ATOM 669 O O . LEU A 1 82 ? -19.028 -4.013 20.729 1.00 69.88 82 LEU A O 1
ATOM 673 N N . ASP A 1 83 ? -19.004 -2.217 22.081 1.00 66.19 83 ASP A N 1
ATOM 674 C CA . ASP A 1 83 ? -20.439 -1.962 22.089 1.00 66.19 83 ASP A CA 1
ATOM 675 C C . ASP A 1 83 ? -20.966 -1.712 20.666 1.00 66.19 83 ASP A C 1
ATOM 677 O O . ASP A 1 83 ? -20.465 -0.844 19.949 1.00 66.19 83 ASP A O 1
ATOM 681 N N . GLY A 1 84 ? -21.946 -2.515 20.245 1.00 67.06 84 GLY A N 1
ATOM 682 C CA . GLY A 1 84 ? -22.522 -2.476 18.897 1.00 67.06 84 GLY A CA 1
ATOM 683 C C . GLY A 1 84 ? -21.818 -3.358 17.854 1.00 67.06 84 GLY A C 1
ATOM 684 O O . GLY A 1 84 ? -22.267 -3.407 16.709 1.00 67.06 84 GLY A O 1
ATOM 685 N N . LYS A 1 85 ? -20.752 -4.089 18.214 1.00 72.31 85 LYS A N 1
ATOM 686 C CA . LYS A 1 85 ? -20.093 -5.067 17.329 1.00 72.31 85 LYS A CA 1
ATOM 687 C C . LYS A 1 85 ? -20.554 -6.486 17.676 1.00 72.31 85 LYS A C 1
ATOM 689 O O . LYS A 1 85 ? -19.915 -7.167 18.472 1.00 72.31 85 LYS A O 1
ATOM 694 N N . SER A 1 86 ? -21.617 -6.958 17.015 1.00 70.56 86 SER A N 1
ATOM 695 C CA . SER A 1 86 ? -22.336 -8.195 17.397 1.00 70.56 86 SER A CA 1
ATOM 696 C C . SER A 1 86 ? -21.472 -9.464 17.493 1.00 70.56 86 SER A C 1
ATOM 698 O O . SER A 1 86 ? -21.818 -10.416 18.187 1.00 70.56 86 SER A O 1
ATOM 700 N N . CYS A 1 87 ? -20.354 -9.532 16.768 1.00 73.62 87 CYS A N 1
ATOM 701 C CA . CYS A 1 87 ? -19.451 -10.682 16.809 1.00 73.62 87 CYS A CA 1
ATOM 702 C C . CYS A 1 87 ? -18.495 -10.675 18.016 1.00 73.62 87 CYS A C 1
ATOM 704 O O . CYS A 1 87 ? -17.938 -11.722 18.343 1.00 73.62 87 CYS A O 1
ATOM 706 N N . LEU A 1 88 ? -18.312 -9.530 18.681 1.00 74.38 88 LEU A N 1
ATOM 707 C CA . LEU A 1 88 ? -17.369 -9.346 19.790 1.00 74.38 88 LEU A CA 1
ATOM 708 C C . LEU A 1 88 ? -18.048 -9.271 21.163 1.00 74.38 88 LEU A C 1
ATOM 710 O O . LEU A 1 88 ? -17.357 -9.233 22.179 1.00 74.38 88 LEU A O 1
ATOM 714 N N . ASP A 1 89 ? -19.379 -9.351 21.220 1.00 72.62 89 ASP A N 1
ATOM 715 C CA . ASP A 1 89 ? -20.131 -9.350 22.482 1.00 72.62 89 ASP A CA 1
ATOM 716 C C . ASP A 1 89 ? -19.690 -10.478 23.434 1.00 72.62 89 ASP A C 1
ATOM 718 O O . ASP A 1 89 ? -19.719 -10.317 24.650 1.00 72.62 89 ASP A O 1
ATOM 722 N N . ARG A 1 90 ? -19.206 -11.607 22.893 1.00 70.94 90 ARG A N 1
ATOM 723 C CA . ARG A 1 90 ? -18.740 -12.774 23.670 1.00 70.94 90 ARG A CA 1
ATOM 724 C C . ARG A 1 90 ? -17.412 -12.566 24.396 1.00 70.94 90 ARG A C 1
ATOM 726 O O . ARG A 1 90 ? -17.116 -13.312 25.321 1.00 70.94 90 ARG A O 1
ATOM 733 N N . VAL A 1 91 ? -16.600 -11.613 23.946 1.00 73.12 91 VAL A N 1
ATOM 734 C CA . VAL A 1 91 ? -15.287 -11.301 24.539 1.00 73.12 91 VAL A CA 1
ATOM 735 C C . VAL A 1 91 ? -15.322 -10.001 25.336 1.00 73.12 91 VAL A C 1
ATOM 737 O O . VAL A 1 91 ? -14.289 -9.528 25.805 1.00 73.12 91 VAL A O 1
ATOM 740 N N . ARG A 1 92 ? -16.512 -9.414 25.503 1.00 68.94 92 ARG A N 1
ATOM 741 C CA . ARG A 1 92 ? -16.716 -8.233 26.329 1.00 68.94 92 ARG A CA 1
ATOM 742 C C . ARG A 1 92 ? -16.506 -8.621 27.789 1.00 68.94 92 ARG A C 1
ATOM 744 O O . ARG A 1 92 ? -17.357 -9.252 28.407 1.00 68.94 92 ARG A O 1
ATOM 751 N N . ILE A 1 93 ? -15.358 -8.245 28.337 1.00 67.25 93 ILE A N 1
ATOM 752 C CA . ILE A 1 93 ? -15.124 -8.328 29.775 1.00 67.25 93 ILE A CA 1
ATOM 753 C C . ILE A 1 93 ? -15.929 -7.192 30.406 1.00 67.25 93 ILE A C 1
ATOM 755 O O . ILE A 1 93 ? -15.667 -6.018 30.142 1.00 67.25 93 ILE A O 1
ATOM 759 N N . SER A 1 94 ? -16.947 -7.539 31.190 1.00 56.59 94 SER A N 1
ATOM 760 C CA . SER A 1 94 ? -17.673 -6.571 32.006 1.00 56.59 94 SER A CA 1
ATOM 761 C C . SER A 1 94 ? -16.703 -6.010 33.042 1.00 56.59 94 SER A C 1
ATOM 763 O O . SER A 1 94 ? -16.290 -6.732 33.948 1.00 56.59 94 SER A O 1
ATOM 765 N N . ALA A 1 95 ? -16.302 -4.750 32.890 1.00 49.28 95 ALA A N 1
ATOM 766 C CA . ALA A 1 95 ? -15.650 -4.035 33.978 1.00 49.28 95 ALA A CA 1
ATOM 767 C C . ALA A 1 95 ? -16.687 -3.872 35.103 1.00 49.28 95 ALA A C 1
ATOM 769 O O . ALA A 1 95 ? -17.764 -3.321 34.858 1.00 49.28 95 ALA A O 1
ATOM 770 N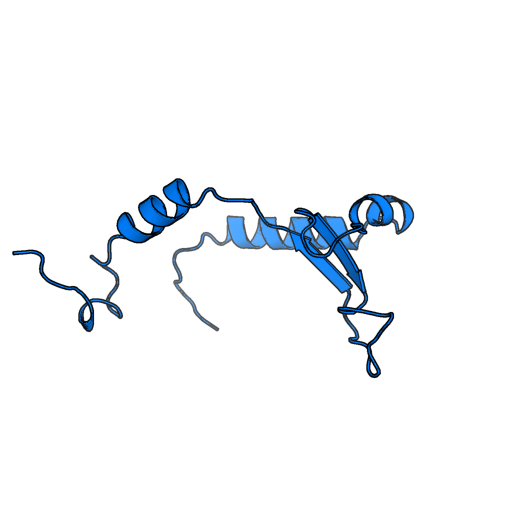 N . VAL A 1 96 ? -16.387 -4.450 36.270 1.00 41.66 96 VAL A N 1
ATOM 771 C CA . VAL A 1 96 ? -17.151 -4.298 37.521 1.00 41.66 96 VAL A CA 1
ATOM 772 C C . VAL A 1 96 ? -16.835 -2.945 38.138 1.00 41.66 96 VAL A C 1
ATOM 774 O O . VAL A 1 96 ? -15.636 -2.583 38.129 1.00 41.66 96 VAL A O 1
#

InterPro domains:
  IPR026992 Non-haem dioxygenase, N-terminal domain [PF14226] (1-67)
  IPR027443 Isopenicillin N synthase-like superfamily [G3DSA:2.60.120.330] (1-90)

pLDDT: mean 85.86, std 11.16, range [41.66, 98.19]